Protein AF-A0AAN8T870-F1 (afdb_monomer_lite)

InterPro domains:
  IPR000225 Armadillo [PF00514] (82-120)
  IPR000225 Armadillo [PS50176] (92-131)
  IPR011989 Armadillo-like helical [G3DSA:1.25.10.10] (25-131)
  IPR016024 Armadillo-type fold [SSF48371] (43-130)

Structure (mmCIF, N/CA/C/O backbone):
data_AF-A0AAN8T870-F1
#
_entry.id   AF-A0AAN8T870-F1
#
loop_
_atom_site.group_PDB
_atom_site.id
_atom_site.type_symbol
_atom_site.label_atom_id
_atom_site.label_alt_id
_atom_site.label_comp_id
_atom_site.label_asym_id
_atom_site.label_entity_id
_atom_site.label_seq_id
_atom_site.pdbx_PDB_ins_code
_atom_site.Cartn_x
_atom_site.Cartn_y
_atom_site.Cartn_z
_atom_site.occupancy
_atom_site.B_iso_or_equiv
_atom_site.auth_seq_id
_atom_site.auth_comp_id
_atom_site.auth_asym_id
_atom_site.auth_atom_id
_atom_site.pdbx_PDB_model_num
ATOM 1 N N . MET A 1 1 ? -35.203 56.866 -40.074 1.00 36.81 1 MET A N 1
ATOM 2 C CA . MET A 1 1 ? -34.929 57.415 -38.724 1.00 36.81 1 MET A CA 1
ATOM 3 C C . MET A 1 1 ? -34.507 56.248 -37.840 1.00 36.81 1 MET A C 1
ATOM 5 O O . MET A 1 1 ? -35.238 55.280 -37.832 1.00 36.81 1 MET A O 1
ATOM 9 N N . GLY A 1 2 ? -33.385 56.162 -37.137 1.00 39.28 2 GLY A N 1
ATOM 10 C CA . GLY A 1 2 ? -32.285 57.069 -36.851 1.00 39.28 2 GLY A CA 1
ATOM 11 C C . GLY A 1 2 ? -31.681 56.644 -35.503 1.00 39.28 2 GLY A C 1
ATOM 12 O O . GLY A 1 2 ? -32.339 56.884 -34.507 1.00 39.28 2 GLY A O 1
ATOM 13 N N . ARG A 1 3 ? -30.447 56.094 -35.522 1.00 39.78 3 ARG A N 1
ATOM 14 C CA . ARG A 1 3 ? -29.419 56.034 -34.439 1.00 39.78 3 ARG A CA 1
ATOM 15 C C . ARG A 1 3 ? -29.823 55.231 -33.169 1.00 39.78 3 ARG A C 1
ATOM 17 O O . ARG A 1 3 ? -30.981 55.179 -32.814 1.00 39.78 3 ARG A O 1
ATOM 24 N N . SER A 1 4 ? -28.957 54.541 -32.427 1.00 37.62 4 SER A N 1
ATOM 25 C CA . SER A 1 4 ? -27.537 54.747 -32.160 1.00 37.62 4 SER A CA 1
ATOM 26 C C . SER A 1 4 ? -26.900 53.456 -31.625 1.00 37.62 4 SER A C 1
ATOM 28 O O . SER A 1 4 ? -27.483 52.778 -30.785 1.00 37.62 4 SER A O 1
ATOM 30 N N . PHE A 1 5 ? -25.676 53.166 -32.069 1.00 44.62 5 PHE A N 1
ATOM 31 C CA . PHE A 1 5 ? -24.731 52.324 -31.338 1.00 44.62 5 PHE A CA 1
ATOM 32 C C . PHE A 1 5 ? -24.259 53.100 -30.102 1.00 44.62 5 PHE A C 1
ATOM 34 O O . PHE A 1 5 ? -23.761 54.217 -30.243 1.00 44.62 5 PHE A O 1
ATOM 41 N N . THR A 1 6 ? -24.372 52.511 -28.914 1.00 39.69 6 THR A N 1
ATOM 42 C CA . THR A 1 6 ? -23.584 52.907 -27.740 1.00 39.69 6 THR A CA 1
ATOM 43 C C . THR A 1 6 ? -23.174 51.662 -26.969 1.00 39.69 6 THR A C 1
ATOM 45 O O . THR A 1 6 ? -24.003 50.915 -26.460 1.00 39.69 6 THR A O 1
ATOM 48 N N . SER A 1 7 ? -21.863 51.465 -26.917 1.00 45.12 7 SER A N 1
ATOM 49 C CA . SER A 1 7 ? -21.117 50.529 -26.090 1.00 45.12 7 SER A CA 1
ATOM 50 C C . SER A 1 7 ? -21.390 50.709 -24.595 1.00 45.12 7 SER A C 1
ATOM 52 O O . SER A 1 7 ? -21.223 51.817 -24.082 1.00 45.12 7 SER A O 1
ATOM 54 N N . LEU A 1 8 ? -21.632 49.613 -23.875 1.00 39.50 8 LEU A N 1
ATOM 55 C CA . LEU A 1 8 ? -21.305 49.505 -22.452 1.00 39.50 8 LEU A CA 1
ATOM 56 C C . LEU A 1 8 ? -20.565 48.182 -22.205 1.00 39.50 8 LEU A C 1
ATOM 58 O O . LEU A 1 8 ? -21.150 47.110 -22.173 1.00 39.50 8 LEU A O 1
ATOM 62 N N . ARG A 1 9 ? -19.237 48.329 -22.126 1.00 38.91 9 ARG A N 1
ATOM 63 C CA . ARG A 1 9 ? -18.233 47.537 -21.397 1.00 38.91 9 ARG A CA 1
ATOM 64 C C . ARG A 1 9 ? -18.506 46.035 -21.225 1.00 38.91 9 ARG A C 1
ATOM 66 O O . ARG A 1 9 ? -19.099 45.605 -20.246 1.00 38.91 9 ARG A O 1
ATOM 73 N N . ILE A 1 10 ? -17.889 45.243 -22.100 1.00 43.22 10 ILE A N 1
ATOM 74 C CA . ILE A 1 10 ? -17.478 43.872 -21.786 1.00 43.22 10 ILE A CA 1
ATOM 75 C C . ILE A 1 10 ? -16.225 43.996 -20.914 1.00 43.22 10 ILE A C 1
ATOM 77 O O . ILE A 1 10 ? -15.133 44.211 -21.427 1.00 43.22 10 ILE A O 1
ATOM 81 N N . ASN A 1 11 ? -16.406 43.991 -19.598 1.00 43.31 11 ASN A N 1
ATOM 82 C CA . ASN A 1 11 ? -15.355 43.697 -18.624 1.00 43.31 11 ASN A CA 1
ATOM 83 C C . ASN A 1 11 ? -16.033 43.292 -17.311 1.00 43.31 11 ASN A C 1
ATOM 85 O O . ASN A 1 11 ? -16.018 44.022 -16.328 1.00 43.31 11 ASN A O 1
ATOM 89 N N . GLU A 1 12 ? -16.659 42.122 -17.342 1.00 44.12 12 GLU A N 1
ATOM 90 C CA . GLU A 1 12 ? -17.017 41.339 -16.161 1.00 44.12 12 GLU A CA 1
ATOM 91 C C . GLU A 1 12 ? -16.342 39.978 -16.364 1.00 44.12 12 GLU A C 1
ATOM 93 O O . GLU A 1 12 ? -16.854 39.147 -17.123 1.00 44.12 12 GLU A O 1
ATOM 98 N N . PRO A 1 13 ? -15.138 39.744 -15.815 1.00 42.84 13 PRO A N 1
ATOM 99 C CA . PRO A 1 13 ? -14.592 38.403 -15.787 1.00 42.84 13 PRO A CA 1
ATOM 100 C C . PRO A 1 13 ? -15.429 37.570 -14.813 1.00 42.84 13 PRO A C 1
ATOM 102 O O . PRO A 1 13 ? -15.253 37.637 -13.605 1.00 42.84 13 PRO A O 1
ATOM 105 N N . SER A 1 14 ? -16.353 36.806 -15.396 1.00 52.16 14 SER A N 1
ATOM 106 C CA . SER A 1 14 ? -16.762 35.461 -14.991 1.00 52.16 14 SER A CA 1
ATOM 107 C C . SER A 1 14 ? -16.618 35.155 -13.494 1.00 52.16 14 SER A C 1
ATOM 109 O O . SER A 1 14 ? -15.579 34.678 -13.037 1.00 52.16 14 SER A O 1
ATOM 111 N N . SER A 1 15 ? -17.714 35.291 -12.750 1.00 48.66 15 SER A N 1
ATOM 112 C CA . SER A 1 15 ? -17.875 34.689 -11.420 1.00 48.66 15 SER A CA 1
ATOM 113 C C . SER A 1 15 ? -17.838 33.147 -11.432 1.00 48.66 15 SER A C 1
ATOM 115 O O . SER A 1 15 ? -18.053 32.523 -10.399 1.00 48.66 15 SER A O 1
ATOM 117 N N . ALA A 1 16 ? -17.537 32.503 -12.568 1.00 49.88 16 ALA A N 1
ATOM 118 C CA . ALA A 1 16 ? -17.526 31.049 -12.711 1.00 49.88 16 ALA A CA 1
ATOM 119 C C . ALA A 1 16 ? -16.206 30.366 -12.291 1.00 49.88 16 ALA A C 1
ATOM 121 O O . ALA A 1 16 ? -16.089 29.155 -12.440 1.00 49.88 16 ALA A O 1
ATOM 122 N N . PHE A 1 17 ? -15.219 31.104 -11.766 1.00 44.56 17 PHE A N 1
ATOM 123 C CA . PHE A 1 17 ? -13.946 30.530 -11.289 1.00 44.56 17 PHE A CA 1
ATOM 124 C C . PHE A 1 17 ? -13.714 30.667 -9.775 1.00 44.56 17 PHE A C 1
ATOM 126 O O . PHE A 1 17 ? -12.613 30.395 -9.304 1.00 44.56 17 PHE A O 1
ATOM 133 N N . SER A 1 18 ? -14.720 31.080 -8.996 1.00 55.88 18 SER A N 1
ATOM 134 C CA . SER A 1 18 ? -14.501 31.444 -7.587 1.00 55.88 18 SER A CA 1
ATOM 135 C C . SER A 1 18 ? -14.604 30.300 -6.566 1.00 55.88 18 SER A C 1
ATOM 137 O O . SER A 1 18 ? -14.281 30.540 -5.407 1.00 55.88 18 SER A O 1
ATOM 139 N N . ASP A 1 19 ? -14.974 29.070 -6.946 1.00 49.81 19 ASP A N 1
ATOM 140 C CA . ASP A 1 19 ? -15.380 28.053 -5.951 1.00 49.81 19 ASP A CA 1
ATOM 141 C C . ASP A 1 19 ? -14.596 26.729 -5.993 1.00 49.81 19 ASP A C 1
ATOM 143 O O . ASP A 1 19 ? -15.118 25.674 -5.642 1.00 49.81 19 ASP A O 1
ATOM 147 N N . CYS A 1 20 ? -13.318 26.747 -6.381 1.00 46.97 20 CYS A N 1
ATOM 148 C CA . CYS A 1 20 ? -12.445 25.565 -6.248 1.00 46.97 20 CYS A CA 1
ATOM 149 C C . CYS A 1 20 ? -11.151 25.824 -5.464 1.00 46.97 20 CYS A C 1
ATOM 151 O O . CYS A 1 20 ? -10.222 25.030 -5.540 1.00 46.97 20 CYS A O 1
ATOM 153 N N . ASN A 1 21 ? -11.114 26.879 -4.644 1.00 49.97 21 ASN A N 1
ATOM 154 C CA . ASN A 1 21 ? -10.056 27.089 -3.648 1.00 49.97 21 ASN A CA 1
ATOM 155 C C . ASN A 1 21 ? -10.412 26.466 -2.291 1.00 49.97 21 ASN A C 1
ATOM 157 O O . ASN A 1 21 ? -10.052 27.000 -1.245 1.00 49.97 21 ASN A O 1
ATOM 161 N N . ASN A 1 22 ? -11.090 25.314 -2.290 1.00 47.12 22 ASN A N 1
ATOM 162 C CA . ASN A 1 22 ? -11.037 24.430 -1.129 1.00 47.12 22 ASN A CA 1
ATOM 163 C C . ASN A 1 22 ? -9.766 23.588 -1.255 1.00 47.12 22 ASN A C 1
ATOM 165 O O . ASN A 1 22 ? -9.783 22.378 -1.474 1.00 47.12 22 ASN A O 1
ATOM 169 N N . ASP A 1 23 ? -8.649 24.306 -1.181 1.00 46.38 23 ASP A N 1
ATOM 170 C CA . ASP A 1 23 ? -7.334 23.752 -0.954 1.00 46.38 23 ASP A CA 1
ATOM 171 C C . ASP A 1 23 ? -7.441 23.045 0.399 1.00 46.38 23 ASP A C 1
ATOM 173 O O . ASP A 1 23 ? -7.454 23.665 1.463 1.00 46.38 23 ASP A O 1
ATOM 177 N N . ARG A 1 24 ? -7.587 21.718 0.382 1.00 51.81 24 ARG A N 1
ATOM 178 C CA . ARG A 1 24 ? -7.490 20.882 1.586 1.00 51.81 24 ARG A CA 1
ATOM 179 C C . ARG A 1 24 ? -6.017 20.767 2.001 1.00 51.81 24 ARG A C 1
ATOM 181 O O . ARG A 1 24 ? -5.539 19.705 2.387 1.00 51.81 24 ARG A O 1
ATOM 188 N N . SER A 1 25 ? -5.291 21.882 1.922 1.00 48.62 25 SER A N 1
ATOM 189 C CA . SER A 1 25 ? -4.010 22.142 2.561 1.00 48.62 25 SER A CA 1
ATOM 190 C C . SER A 1 25 ? -4.261 22.252 4.063 1.00 48.62 25 SER A C 1
ATOM 192 O O . SER A 1 25 ? -4.264 23.330 4.651 1.00 48.62 25 SER A O 1
ATOM 194 N N . GLY A 1 26 ? -4.589 21.122 4.671 1.00 47.94 26 GLY A N 1
ATOM 195 C CA . GLY A 1 26 ? -5.073 21.064 6.037 1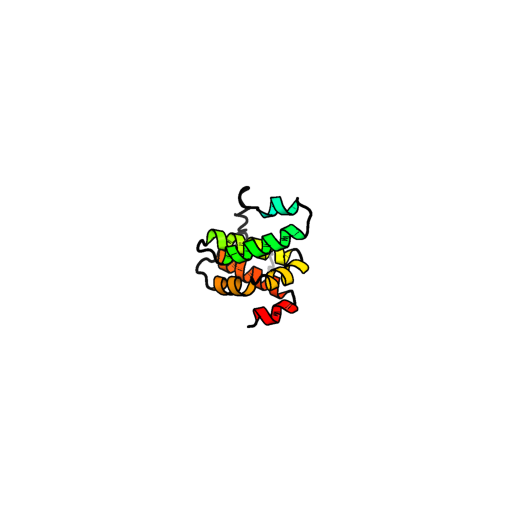.00 47.94 26 GLY A CA 1
ATOM 196 C C . GLY A 1 26 ? -4.654 19.794 6.740 1.00 47.94 26 GLY A C 1
ATOM 197 O O . GLY A 1 26 ? -5.420 19.314 7.550 1.00 47.94 26 GLY A O 1
ATOM 198 N N . GLU A 1 27 ? -3.482 19.251 6.413 1.00 44.94 27 GLU A N 1
ATOM 199 C CA . GLU A 1 27 ? -2.775 18.247 7.213 1.00 44.94 27 GLU A CA 1
ATOM 200 C C . GLU A 1 27 ? -1.327 18.191 6.702 1.00 44.94 27 GLU A C 1
ATOM 202 O O . GLU A 1 27 ? -0.917 17.310 5.950 1.00 44.94 27 GLU A O 1
ATOM 207 N N . PHE A 1 28 ? -0.519 19.185 7.081 1.00 46.66 28 PHE A N 1
ATOM 208 C CA . PHE A 1 28 ? 0.906 18.895 7.212 1.00 46.66 28 PHE A CA 1
ATOM 209 C C . PHE A 1 28 ? 1.010 17.852 8.327 1.00 46.66 28 PHE A C 1
ATOM 211 O O . PHE A 1 28 ? 0.442 18.100 9.397 1.00 46.66 28 PHE A O 1
ATOM 218 N N . PRO A 1 29 ? 1.678 16.705 8.112 1.00 47.84 29 PRO A N 1
ATOM 219 C CA . PRO A 1 29 ? 1.831 15.715 9.161 1.00 47.84 29 PRO A CA 1
ATOM 220 C C . PRO A 1 29 ? 2.402 16.416 10.385 1.00 47.84 29 PRO A C 1
ATOM 222 O O . PRO A 1 29 ? 3.430 17.097 10.301 1.00 47.84 29 PRO A O 1
ATOM 225 N N . THR A 1 30 ? 1.702 16.302 11.512 1.00 44.56 30 THR A N 1
ATOM 226 C CA . THR A 1 30 ? 2.232 16.791 12.781 1.00 44.56 30 THR A CA 1
ATOM 227 C C . THR A 1 30 ? 3.614 16.175 12.977 1.00 44.56 30 THR A C 1
ATOM 229 O O . THR A 1 30 ? 3.861 15.034 12.588 1.00 44.56 30 THR A O 1
ATOM 232 N N . THR A 1 31 ? 4.545 16.937 13.541 1.00 45.75 31 THR A N 1
ATOM 233 C CA . THR A 1 31 ? 5.981 16.619 13.639 1.00 45.75 31 THR A CA 1
ATOM 234 C C . THR A 1 31 ? 6.291 15.246 14.273 1.00 45.75 31 THR A C 1
ATOM 236 O O . THR A 1 31 ? 7.414 14.764 14.173 1.00 45.75 31 THR A O 1
ATOM 239 N N . SER A 1 32 ? 5.297 14.578 14.868 1.00 49.03 32 SER A N 1
ATOM 240 C CA . SER A 1 32 ? 5.371 13.226 15.435 1.00 49.03 32 SER A CA 1
ATOM 241 C C . SER A 1 32 ? 4.963 12.084 14.480 1.00 49.03 32 SER A C 1
ATOM 243 O O . SER A 1 32 ? 5.188 10.927 14.819 1.00 49.03 32 SER A O 1
ATOM 245 N N . GLN A 1 33 ? 4.365 12.365 13.313 1.00 52.25 33 GLN A N 1
ATOM 246 C CA . GLN A 1 33 ? 3.802 11.366 12.379 1.00 52.25 33 GLN A CA 1
ATOM 247 C C . GLN A 1 33 ? 4.637 11.138 11.108 1.00 52.25 33 GLN A C 1
ATOM 249 O O . GLN A 1 33 ? 4.379 10.205 10.358 1.00 52.25 33 GLN A O 1
ATOM 254 N N . CYS A 1 34 ? 5.684 11.925 10.859 1.00 52.34 34 CYS A N 1
ATOM 255 C CA . CYS A 1 34 ? 6.594 11.688 9.737 1.00 52.34 34 CYS A CA 1
ATOM 256 C C . CYS A 1 34 ? 7.738 10.752 10.142 1.00 52.34 34 CYS A C 1
ATOM 258 O O . CYS A 1 34 ? 8.893 11.176 10.231 1.00 52.34 34 CYS A O 1
ATOM 260 N N . ARG A 1 35 ? 7.451 9.450 10.286 1.00 57.72 35 ARG A N 1
ATOM 261 C CA . ARG A 1 35 ? 8.500 8.409 1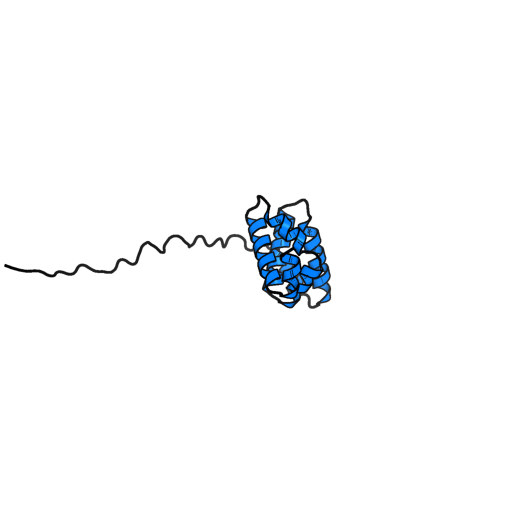0.232 1.00 57.72 35 ARG A CA 1
ATOM 262 C C . ARG A 1 35 ? 9.372 8.592 8.972 1.00 57.72 35 ARG A C 1
ATOM 264 O O . ARG A 1 35 ? 10.584 8.393 8.997 1.00 57.72 35 ARG A O 1
ATOM 271 N N . TRP A 1 36 ? 8.763 9.128 7.915 1.00 56.34 36 TRP A N 1
ATOM 272 C CA . TRP A 1 36 ? 9.371 9.545 6.653 1.00 56.34 36 TRP A CA 1
ATOM 273 C C . TRP A 1 36 ? 10.563 10.521 6.766 1.00 56.34 36 TRP A C 1
ATOM 275 O O . TRP A 1 36 ? 11.546 10.353 6.046 1.00 56.34 36 TRP A O 1
ATOM 285 N N . LEU A 1 37 ? 10.529 11.512 7.672 1.00 52.38 37 LEU A N 1
ATOM 286 C CA . LEU A 1 37 ? 11.635 12.478 7.831 1.00 52.38 37 LEU A CA 1
ATOM 287 C C . LEU A 1 37 ? 12.874 11.843 8.472 1.00 52.38 37 LEU A C 1
ATOM 289 O O . LEU A 1 37 ? 13.997 12.229 8.159 1.00 52.38 37 LEU A O 1
ATOM 293 N N . LEU A 1 38 ? 12.675 10.852 9.342 1.00 53.41 38 LEU A N 1
ATOM 294 C CA . LEU A 1 38 ? 13.774 10.116 9.965 1.00 53.41 38 LEU A CA 1
ATOM 295 C C . LEU A 1 38 ? 14.457 9.177 8.962 1.00 53.41 38 LEU A C 1
ATOM 297 O O . LEU A 1 38 ? 15.678 9.048 8.979 1.00 53.41 38 LEU A O 1
ATOM 301 N N . ILE A 1 39 ? 13.689 8.573 8.053 1.00 56.22 39 ILE A N 1
ATOM 302 C CA . ILE A 1 39 ? 14.209 7.595 7.087 1.00 56.22 39 ILE A CA 1
ATOM 303 C C . ILE A 1 39 ? 14.909 8.273 5.904 1.00 56.22 39 ILE A C 1
ATOM 305 O O . ILE A 1 39 ? 15.926 7.773 5.438 1.00 56.22 39 ILE A O 1
ATOM 309 N N . ALA A 1 40 ? 14.447 9.444 5.454 1.00 52.44 40 ALA A N 1
ATOM 310 C CA . ALA A 1 40 ? 15.092 10.172 4.356 1.00 52.44 40 ALA A CA 1
ATOM 311 C C . ALA A 1 40 ? 16.541 10.617 4.666 1.00 52.44 40 ALA A C 1
ATOM 313 O O . ALA A 1 40 ? 17.324 10.827 3.740 1.00 52.44 40 ALA A O 1
ATOM 314 N N . CYS A 1 41 ? 16.905 10.744 5.949 1.00 44.25 41 CYS A N 1
ATOM 315 C CA . CYS A 1 41 ? 18.246 11.136 6.397 1.00 44.25 41 CYS A CA 1
ATOM 316 C C . CYS A 1 41 ? 19.207 9.951 6.589 1.00 44.25 41 CYS A C 1
ATOM 318 O O . CYS A 1 41 ? 20.422 10.156 6.616 1.00 44.25 41 CYS A O 1
ATOM 320 N N . ALA A 1 42 ? 18.694 8.727 6.724 1.00 48.28 42 ALA A N 1
ATOM 321 C CA . ALA A 1 42 ? 19.517 7.534 6.837 1.00 48.28 42 ALA A CA 1
ATOM 322 C C . ALA A 1 42 ? 19.702 6.939 5.439 1.00 48.28 42 ALA A C 1
ATOM 324 O O . ALA A 1 42 ? 18.806 6.305 4.882 1.00 48.28 42 ALA A O 1
ATOM 325 N N . SER A 1 43 ? 20.886 7.158 4.865 1.00 60.94 43 SER A N 1
ATOM 326 C CA . SER A 1 43 ? 21.425 6.257 3.846 1.00 60.94 43 SER A CA 1
ATOM 327 C C . SER A 1 43 ? 21.137 4.819 4.282 1.00 60.94 43 SER A C 1
ATOM 329 O O . SER A 1 43 ? 21.405 4.492 5.433 1.00 60.94 43 SER A O 1
ATOM 331 N N . ASP A 1 44 ? 20.511 4.015 3.419 1.00 53.53 44 ASP A N 1
ATOM 332 C CA . ASP A 1 44 ? 20.807 2.594 3.190 1.00 53.53 44 ASP A CA 1
ATOM 333 C C . ASP A 1 44 ? 19.554 1.840 2.730 1.00 53.53 44 ASP A C 1
ATOM 335 O O . ASP A 1 44 ? 18.522 1.770 3.397 1.00 53.53 44 ASP A O 1
ATOM 339 N N . 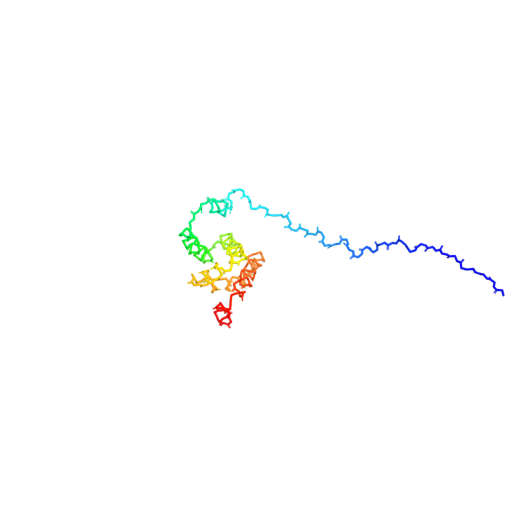ASN A 1 45 ? 19.685 1.219 1.562 1.00 55.44 45 ASN A N 1
ATOM 340 C CA . ASN A 1 45 ? 18.691 0.375 0.901 1.00 55.44 45 ASN A CA 1
ATOM 341 C C . ASN A 1 45 ? 18.071 -0.691 1.843 1.00 55.44 45 ASN A C 1
ATOM 343 O O . ASN A 1 45 ? 16.917 -1.068 1.662 1.00 55.44 45 ASN A O 1
ATOM 347 N N . TYR A 1 46 ? 18.794 -1.107 2.892 1.00 52.94 46 TYR A N 1
ATOM 348 C CA . TYR A 1 46 ? 18.388 -2.123 3.873 1.00 52.94 46 TYR A CA 1
ATOM 349 C C . TYR A 1 46 ? 17.190 -1.706 4.747 1.00 52.94 46 TYR A C 1
ATOM 351 O O . TYR A 1 46 ? 16.281 -2.501 4.968 1.00 52.94 46 TYR A O 1
ATOM 359 N N . ASN A 1 47 ? 17.112 -0.435 5.155 1.00 67.81 47 ASN A N 1
ATOM 360 C CA . ASN A 1 47 ? 16.008 0.055 5.995 1.00 67.81 47 ASN A CA 1
ATOM 361 C C . ASN A 1 47 ? 14.673 0.111 5.240 1.00 67.81 47 ASN A C 1
ATOM 363 O O . ASN A 1 47 ? 13.600 0.118 5.839 1.00 67.81 47 ASN A O 1
ATOM 367 N N . SER A 1 48 ? 14.724 0.158 3.907 1.00 75.38 48 SER A N 1
ATOM 368 C CA . SER A 1 48 ? 13.520 0.306 3.098 1.00 75.38 48 SER A CA 1
ATOM 369 C C . SER A 1 48 ? 12.724 -0.994 2.950 1.00 75.38 48 SER A C 1
ATOM 371 O O . SER A 1 48 ? 11.520 -0.921 2.739 1.00 75.38 48 SER A O 1
ATOM 373 N N . ASP A 1 49 ? 13.354 -2.176 3.039 1.00 85.31 49 ASP A N 1
ATOM 374 C CA . ASP A 1 49 ? 12.624 -3.461 2.996 1.00 85.31 49 ASP A CA 1
ATOM 375 C C . ASP A 1 49 ? 11.857 -3.694 4.295 1.00 85.31 49 ASP A C 1
ATOM 377 O O . ASP A 1 49 ? 10.664 -3.978 4.258 1.00 85.31 49 ASP A O 1
ATOM 381 N N . GLU A 1 50 ? 12.517 -3.496 5.435 1.00 87.62 50 GLU A N 1
ATOM 382 C CA . GLU A 1 50 ? 11.896 -3.629 6.754 1.00 87.62 50 GLU A CA 1
ATOM 383 C C . GLU A 1 50 ? 10.769 -2.611 6.957 1.00 87.62 50 GLU A C 1
ATOM 385 O O . GLU A 1 50 ? 9.693 -2.973 7.428 1.00 87.62 50 GLU A O 1
ATOM 390 N N . LEU A 1 51 ? 10.965 -1.364 6.508 1.00 89.81 51 LEU A N 1
ATOM 391 C CA . LEU A 1 51 ? 9.895 -0.368 6.500 1.00 89.81 51 LEU A CA 1
ATOM 392 C C . LEU A 1 51 ? 8.694 -0.850 5.689 1.00 89.81 51 LEU A C 1
ATOM 394 O O . LEU A 1 51 ? 7.573 -0.773 6.172 1.00 89.81 51 LEU A O 1
ATOM 398 N N . VAL A 1 52 ? 8.911 -1.323 4.459 1.00 93.50 52 VAL A N 1
ATOM 399 C CA . VAL A 1 52 ? 7.807 -1.783 3.608 1.00 93.50 52 VAL A CA 1
ATOM 400 C C . VAL A 1 52 ? 7.060 -2.929 4.287 1.00 93.50 52 VAL A C 1
ATOM 402 O O . VAL A 1 52 ? 5.838 -2.883 4.330 1.00 93.50 52 VAL A O 1
ATOM 405 N N . GLN A 1 53 ? 7.765 -3.898 4.875 1.00 94.88 53 GLN A N 1
ATOM 406 C CA . GLN A 1 53 ? 7.144 -4.997 5.623 1.00 94.88 53 GLN A CA 1
ATOM 407 C C . GLN A 1 53 ? 6.319 -4.498 6.816 1.00 94.88 53 GLN A C 1
ATOM 409 O O . GLN A 1 53 ? 5.183 -4.932 7.003 1.00 94.88 53 GLN A O 1
ATOM 414 N N . GLN A 1 54 ? 6.848 -3.542 7.586 1.00 95.50 54 GLN A N 1
ATOM 415 C CA . GLN A 1 54 ? 6.106 -2.929 8.686 1.00 95.50 54 GLN A CA 1
ATOM 416 C C . GLN A 1 54 ? 4.844 -2.222 8.183 1.00 95.50 54 GLN A C 1
ATOM 418 O O . GLN A 1 54 ? 3.779 -2.401 8.761 1.00 95.50 54 GLN A O 1
ATOM 423 N N . LEU A 1 55 ? 4.943 -1.464 7.088 1.00 96.06 55 LEU A N 1
ATOM 424 C CA . LEU A 1 55 ? 3.796 -0.773 6.503 1.00 96.06 55 LEU A CA 1
ATOM 425 C C . LEU A 1 55 ? 2.736 -1.762 6.002 1.00 96.06 55 LEU A C 1
ATOM 427 O O . LEU A 1 55 ? 1.554 -1.506 6.196 1.00 96.06 55 LEU A O 1
ATOM 431 N N . VAL A 1 56 ? 3.130 -2.898 5.411 1.00 97.81 56 VAL A N 1
ATOM 432 C CA . VAL A 1 56 ? 2.175 -3.958 5.038 1.00 97.81 56 VAL A CA 1
ATOM 433 C C . VAL A 1 56 ? 1.472 -4.518 6.275 1.00 97.81 56 VAL A C 1
ATOM 435 O O . VAL A 1 56 ? 0.249 -4.616 6.271 1.00 97.81 56 VAL A O 1
ATOM 438 N N . SER A 1 57 ? 2.206 -4.807 7.354 1.00 97.75 57 SER A N 1
ATOM 439 C CA . SER A 1 57 ? 1.598 -5.244 8.619 1.00 97.75 57 SER A CA 1
ATOM 440 C C . SER A 1 57 ? 0.658 -4.188 9.214 1.00 97.75 57 SER A C 1
ATOM 442 O O . SER A 1 57 ? -0.351 -4.541 9.822 1.00 97.75 57 SER A O 1
ATOM 444 N N . ASP A 1 58 ? 0.974 -2.902 9.062 1.00 97.88 58 ASP A N 1
ATOM 445 C CA . ASP A 1 58 ? 0.168 -1.805 9.600 1.00 97.88 58 ASP A CA 1
ATOM 446 C C . ASP A 1 58 ? -1.161 -1.628 8.831 1.00 97.88 58 ASP A C 1
ATOM 448 O O . ASP A 1 58 ? -2.153 -1.204 9.430 1.00 97.88 58 ASP A O 1
ATOM 452 N N . LEU A 1 59 ? -1.236 -2.016 7.547 1.00 98.31 59 LEU A N 1
ATOM 453 C CA . LEU A 1 59 ? -2.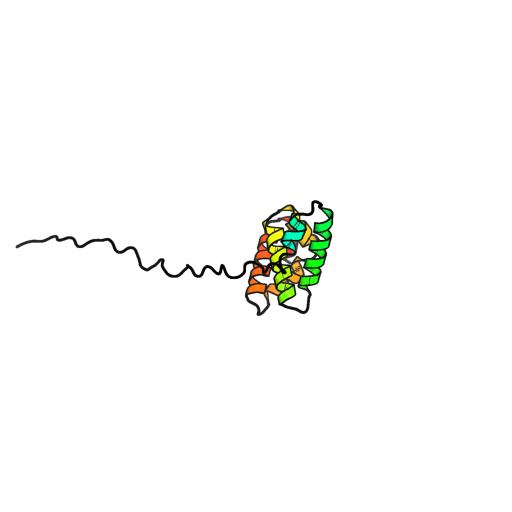496 -2.048 6.779 1.00 98.31 59 LEU A CA 1
ATOM 454 C C . LEU A 1 59 ? -3.514 -3.048 7.354 1.00 98.31 59 LEU A C 1
ATOM 456 O O . LEU A 1 59 ? -4.720 -2.841 7.247 1.00 98.31 59 LEU A O 1
ATOM 460 N N . GLU A 1 60 ? -3.053 -4.118 7.997 1.00 97.62 60 GLU A N 1
ATOM 461 C CA . GLU A 1 60 ? -3.918 -5.144 8.598 1.00 97.62 60 GLU A CA 1
ATOM 462 C C . GLU A 1 60 ? -4.279 -4.839 10.065 1.00 97.62 60 GLU A C 1
ATOM 464 O O . GLU A 1 60 ? -4.918 -5.641 10.748 1.00 97.62 60 GLU A O 1
ATOM 469 N N . SER A 1 61 ? -3.881 -3.670 10.574 1.00 97.44 61 SER A N 1
ATOM 470 C CA . SER A 1 61 ? -4.194 -3.227 11.933 1.00 97.44 61 SER A CA 1
ATOM 471 C C . SER A 1 61 ? -5.698 -3.024 12.152 1.00 97.44 61 SE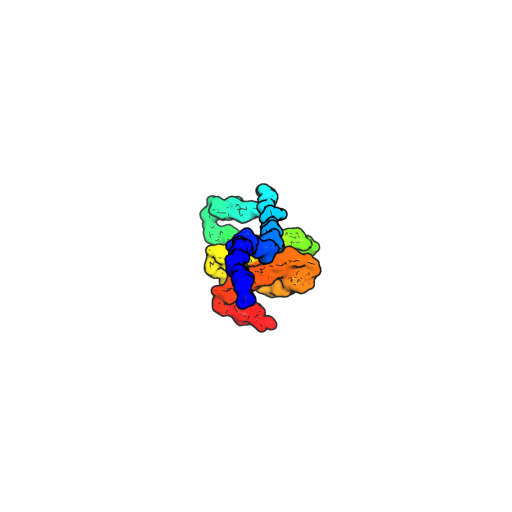R A C 1
ATOM 473 O O . SER A 1 61 ? -6.427 -2.601 11.265 1.00 97.44 61 SER A O 1
ATOM 475 N N . ASN A 1 62 ? -6.163 -3.202 13.391 1.00 96.44 62 ASN A N 1
ATOM 476 C CA . ASN A 1 62 ? -7.542 -2.875 13.782 1.00 96.44 62 ASN A CA 1
ATOM 477 C C . ASN A 1 62 ? -7.788 -1.361 13.972 1.00 96.44 62 ASN A C 1
ATOM 479 O O . ASN A 1 62 ? -8.885 -0.960 14.358 1.00 96.44 62 ASN A O 1
ATOM 483 N N . SER A 1 63 ? -6.767 -0.519 13.780 1.00 97.50 63 SER A N 1
ATOM 484 C CA . SER A 1 63 ? -6.858 0.934 13.943 1.00 97.50 63 SER A CA 1
ATOM 485 C C . SER A 1 63 ? -6.865 1.645 12.593 1.00 97.50 63 SER A C 1
ATOM 487 O O . SER A 1 63 ? -5.861 1.628 11.882 1.00 97.50 63 SER A O 1
ATOM 489 N N . ILE A 1 64 ? -7.964 2.346 12.294 1.00 96.69 64 ILE A N 1
ATOM 490 C CA . ILE A 1 64 ? -8.122 3.150 11.069 1.00 96.69 64 ILE A CA 1
ATOM 491 C C . ILE A 1 64 ? -6.997 4.183 10.927 1.00 96.69 64 ILE A C 1
ATOM 493 O O . ILE A 1 64 ? -6.493 4.391 9.828 1.00 96.69 64 ILE A O 1
ATOM 497 N N . ASP A 1 65 ? -6.553 4.800 12.025 1.00 96.00 65 ASP A N 1
ATOM 498 C CA . ASP A 1 65 ? -5.474 5.795 11.983 1.00 96.00 65 ASP A CA 1
ATOM 499 C C . ASP A 1 65 ? -4.130 5.171 11.577 1.00 96.00 65 ASP A C 1
ATOM 501 O O . ASP A 1 65 ? -3.357 5.775 10.833 1.00 96.00 65 ASP A O 1
ATOM 505 N N . VAL A 1 66 ? -3.864 3.939 12.027 1.00 96.31 66 VAL A N 1
ATOM 506 C CA . VAL A 1 66 ? -2.654 3.190 11.649 1.00 96.31 66 VAL A CA 1
ATOM 507 C C . VAL A 1 66 ? -2.721 2.788 10.177 1.00 96.31 66 VAL A C 1
ATOM 509 O O . VAL A 1 66 ? -1.762 3.015 9.442 1.00 96.31 66 VAL A O 1
ATOM 512 N N . GLN A 1 67 ? -3.873 2.287 9.726 1.00 98.25 67 GLN A N 1
ATOM 513 C CA . GLN A 1 67 ? -4.099 1.931 8.323 1.00 98.25 67 GLN A CA 1
ATOM 514 C C . GLN A 1 67 ? -3.933 3.141 7.398 1.00 98.25 67 GLN A C 1
ATOM 516 O O . GLN A 1 67 ? -3.228 3.060 6.395 1.00 98.25 67 GLN A O 1
ATOM 521 N N . LYS A 1 68 ? -4.499 4.299 7.766 1.00 97.19 68 LYS A N 1
ATOM 522 C CA . LYS A 1 68 ? -4.340 5.558 7.020 1.00 97.19 68 LYS A CA 1
ATOM 523 C C . LYS A 1 68 ? -2.890 5.964 6.885 1.00 97.19 68 LYS A C 1
ATOM 525 O O . LYS A 1 68 ? -2.456 6.322 5.792 1.00 97.19 68 LYS A O 1
ATOM 530 N N . GLN A 1 69 ? -2.150 5.934 7.990 1.00 95.44 69 GLN A N 1
ATOM 531 C CA . GLN A 1 69 ? -0.743 6.298 7.981 1.00 95.44 69 GLN A CA 1
ATOM 532 C C . GLN A 1 69 ? 0.050 5.358 7.067 1.00 95.44 69 GLN A C 1
ATOM 534 O O . GLN A 1 69 ? 0.836 5.824 6.240 1.00 95.44 69 GLN A O 1
ATOM 539 N N . ALA A 1 70 ? -0.203 4.051 7.159 1.00 96.69 70 ALA A N 1
ATOM 540 C CA . ALA A 1 70 ? 0.446 3.056 6.319 1.00 96.69 70 ALA A CA 1
ATOM 541 C C . ALA A 1 70 ? 0.137 3.264 4.828 1.00 96.69 70 ALA A C 1
ATOM 543 O O . ALA A 1 70 ? 1.058 3.362 4.014 1.00 96.69 70 ALA A O 1
ATOM 544 N N . ALA A 1 71 ? -1.140 3.429 4.475 1.00 97.81 71 ALA A N 1
ATOM 545 C CA . ALA A 1 71 ? -1.582 3.700 3.110 1.00 97.81 71 ALA A CA 1
ATOM 546 C C . ALA A 1 71 ? -0.978 5.003 2.560 1.00 97.81 71 ALA A C 1
ATOM 548 O O . ALA A 1 71 ? -0.489 5.046 1.426 1.00 97.81 71 ALA A O 1
ATOM 549 N N . MET A 1 72 ? -0.931 6.063 3.377 1.00 96.12 72 MET A N 1
ATOM 550 C CA . MET A 1 72 ? -0.303 7.335 3.019 1.00 96.12 72 MET A CA 1
ATOM 551 C C . MET A 1 72 ? 1.190 7.163 2.712 1.00 96.12 72 MET A C 1
ATOM 553 O O . MET A 1 72 ? 1.669 7.667 1.691 1.00 96.12 72 MET A O 1
ATOM 557 N N . GLU A 1 73 ? 1.937 6.469 3.572 1.00 95.06 73 GLU A N 1
ATOM 558 C CA . GLU A 1 73 ? 3.373 6.251 3.381 1.00 95.06 73 GLU A CA 1
ATOM 559 C C . GLU A 1 73 ? 3.650 5.372 2.157 1.00 95.06 73 GLU A C 1
ATOM 561 O O . GLU A 1 73 ? 4.489 5.732 1.326 1.00 95.06 73 GLU A O 1
ATOM 566 N N . ILE A 1 74 ? 2.892 4.287 1.971 1.00 96.38 74 ILE A N 1
ATOM 567 C CA . ILE A 1 74 ? 2.983 3.419 0.789 1.00 96.38 74 ILE A CA 1
ATOM 568 C C . ILE A 1 74 ? 2.712 4.213 -0.494 1.00 96.38 74 ILE A C 1
ATOM 570 O O . ILE A 1 74 ? 3.496 4.136 -1.448 1.00 96.38 74 ILE A O 1
ATOM 574 N N . ARG A 1 75 ? 1.657 5.040 -0.510 1.00 96.50 75 ARG A N 1
ATOM 575 C CA . ARG A 1 75 ? 1.331 5.929 -1.635 1.00 96.50 75 ARG A CA 1
ATOM 576 C C . ARG A 1 75 ? 2.520 6.813 -2.008 1.00 96.50 75 ARG A C 1
ATOM 578 O O . ARG A 1 75 ? 2.832 6.943 -3.194 1.00 96.50 75 ARG A O 1
ATOM 585 N N . LEU A 1 76 ? 3.180 7.425 -1.021 1.00 93.56 76 LEU A N 1
ATOM 586 C CA . LEU A 1 76 ? 4.336 8.300 -1.241 1.00 93.56 76 LEU A CA 1
ATOM 587 C C . LEU A 1 76 ? 5.565 7.520 -1.727 1.00 93.56 76 LEU A C 1
ATOM 589 O O . LEU A 1 76 ? 6.239 7.963 -2.659 1.00 93.56 76 LEU A O 1
ATOM 593 N N . LEU A 1 77 ? 5.839 6.347 -1.149 1.00 92.12 77 LEU A N 1
ATOM 594 C CA . LEU A 1 77 ? 6.950 5.487 -1.563 1.00 92.12 77 LEU A CA 1
ATOM 595 C C . LEU A 1 77 ? 6.809 5.037 -3.023 1.00 92.12 77 LEU A C 1
ATOM 597 O O . LEU A 1 77 ? 7.781 5.137 -3.774 1.00 92.12 77 LEU A O 1
ATOM 601 N N . ALA A 1 78 ? 5.614 4.603 -3.434 1.00 95.38 78 ALA A N 1
ATOM 602 C CA . ALA A 1 78 ? 5.324 4.157 -4.800 1.00 95.38 78 ALA A CA 1
ATOM 603 C C . ALA A 1 78 ? 5.335 5.307 -5.828 1.00 95.38 78 ALA A C 1
ATOM 605 O O . ALA A 1 78 ? 5.743 5.116 -6.980 1.00 95.38 78 ALA A O 1
ATOM 606 N N . LYS A 1 79 ? 4.913 6.513 -5.417 1.00 92.94 79 LYS A N 1
ATOM 607 C CA . LYS A 1 79 ? 4.943 7.722 -6.255 1.00 92.94 79 LYS A CA 1
ATOM 608 C C . LYS A 1 79 ? 6.372 8.149 -6.581 1.00 92.94 79 LYS A C 1
ATOM 610 O O . LYS A 1 79 ? 6.669 8.466 -7.730 1.00 92.94 79 LYS A O 1
ATOM 615 N N . ASN A 1 80 ? 7.235 8.183 -5.567 1.00 88.31 80 ASN A N 1
ATOM 616 C CA . ASN A 1 80 ? 8.522 8.870 -5.660 1.00 88.31 80 ASN A CA 1
ATOM 617 C C . ASN A 1 80 ? 9.606 8.063 -6.383 1.00 88.31 80 ASN A C 1
ATOM 619 O O . ASN A 1 80 ? 10.491 8.665 -6.988 1.00 88.31 80 ASN A O 1
ATOM 623 N N . LYS A 1 81 ? 9.563 6.726 -6.319 1.00 87.19 81 LYS A N 1
ATOM 624 C CA . LYS A 1 81 ? 10.591 5.855 -6.907 1.00 87.19 81 LYS A CA 1
ATOM 625 C C . LYS A 1 81 ? 9.967 4.637 -7.597 1.00 87.19 81 LYS A C 1
ATOM 627 O O . LYS A 1 81 ? 9.283 3.867 -6.920 1.00 87.19 81 LYS A O 1
ATOM 632 N N . PRO A 1 82 ? 10.200 4.422 -8.905 1.00 91.44 82 PRO A N 1
ATOM 633 C CA . PRO A 1 82 ? 9.698 3.248 -9.619 1.00 91.44 82 PRO A CA 1
ATOM 634 C C . PRO A 1 82 ? 10.115 1.918 -8.976 1.00 91.44 82 PRO A C 1
ATOM 636 O O . PRO A 1 82 ? 9.283 1.025 -8.843 1.00 91.44 82 PRO A O 1
ATOM 639 N N . GLU A 1 83 ? 11.356 1.811 -8.494 1.00 91.06 83 GLU A N 1
ATOM 640 C CA . GLU A 1 83 ? 11.889 0.614 -7.831 1.00 91.06 83 GLU A CA 1
ATOM 641 C C . GLU A 1 83 ? 11.107 0.200 -6.571 1.00 91.06 83 GLU A C 1
ATOM 643 O O . GLU A 1 83 ? 11.032 -0.987 -6.247 1.00 91.06 83 GLU A O 1
ATOM 648 N N . ASN A 1 84 ? 10.454 1.149 -5.892 1.00 93.06 84 ASN A N 1
ATOM 649 C CA . ASN A 1 84 ? 9.627 0.840 -4.728 1.00 93.06 84 ASN A CA 1
ATOM 650 C C . ASN A 1 84 ? 8.334 0.118 -5.115 1.00 93.06 84 ASN A C 1
ATOM 652 O O . ASN A 1 84 ? 7.808 -0.642 -4.309 1.00 93.06 84 ASN A O 1
ATOM 656 N N . ARG A 1 85 ? 7.805 0.329 -6.327 1.00 96.38 85 ARG A N 1
ATOM 657 C CA . ARG A 1 85 ? 6.490 -0.200 -6.728 1.00 96.38 85 ARG A CA 1
ATOM 658 C C . ARG A 1 85 ? 6.479 -1.723 -6.740 1.00 96.38 85 ARG A C 1
ATOM 660 O O . ARG A 1 85 ? 5.593 -2.335 -6.151 1.00 96.38 85 ARG A O 1
ATOM 667 N N . LEU A 1 86 ? 7.483 -2.328 -7.372 1.00 95.69 86 LEU A N 1
ATOM 668 C CA . LEU A 1 86 ? 7.617 -3.784 -7.421 1.00 95.69 86 LEU A CA 1
ATOM 669 C C . LEU A 1 86 ? 7.969 -4.362 -6.045 1.00 95.69 86 LEU A C 1
ATOM 671 O O . LEU A 1 86 ? 7.481 -5.422 -5.668 1.00 95.69 86 LEU A O 1
ATOM 675 N N . LYS A 1 87 ? 8.795 -3.653 -5.271 1.00 95.00 87 LYS A N 1
ATOM 676 C CA . LYS A 1 87 ? 9.171 -4.039 -3.906 1.00 95.00 87 LYS A CA 1
ATOM 677 C C . LYS A 1 87 ? 7.965 -4.098 -2.964 1.00 95.00 87 LYS A C 1
ATOM 679 O O . LYS A 1 87 ? 7.784 -5.093 -2.273 1.00 95.00 87 LYS A O 1
ATOM 684 N N . ILE A 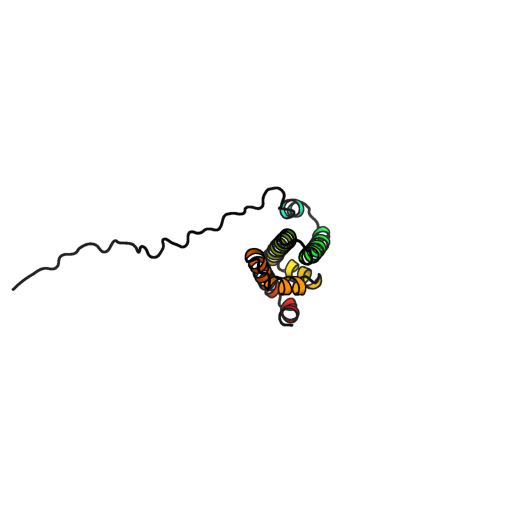1 88 ? 7.121 -3.068 -2.980 1.00 97.00 88 ILE A N 1
ATOM 685 C CA . ILE A 1 88 ? 5.885 -2.992 -2.188 1.00 97.00 88 ILE A CA 1
ATOM 686 C C . ILE A 1 88 ? 4.911 -4.104 -2.592 1.00 97.00 88 ILE A C 1
ATOM 688 O O . ILE A 1 88 ? 4.357 -4.778 -1.727 1.00 97.00 88 ILE A O 1
ATOM 692 N N . ALA A 1 89 ? 4.740 -4.342 -3.895 1.00 97.31 89 ALA A N 1
ATOM 693 C CA . ALA A 1 89 ? 3.893 -5.427 -4.385 1.00 97.31 89 ALA A CA 1
ATOM 694 C C . ALA A 1 89 ? 4.392 -6.805 -3.927 1.00 97.31 89 ALA A C 1
ATOM 696 O O . ALA A 1 89 ? 3.617 -7.594 -3.393 1.00 97.31 89 ALA A O 1
ATOM 697 N N . ARG A 1 90 ? 5.700 -7.071 -4.051 1.00 96.06 90 ARG A N 1
ATOM 698 C CA . ARG A 1 90 ? 6.331 -8.320 -3.586 1.00 96.06 90 ARG A CA 1
ATOM 699 C C . ARG A 1 90 ? 6.252 -8.519 -2.075 1.00 96.06 90 ARG A C 1
ATOM 701 O O . ARG A 1 90 ? 6.281 -9.658 -1.626 1.00 96.06 90 ARG A O 1
ATOM 708 N N . ALA A 1 91 ? 6.150 -7.439 -1.306 1.00 96.69 91 ALA A N 1
ATOM 709 C CA . ALA A 1 91 ? 5.915 -7.506 0.131 1.00 96.69 91 ALA A CA 1
ATOM 710 C C . ALA A 1 91 ? 4.459 -7.853 0.497 1.00 96.69 91 ALA A C 1
ATOM 712 O O . ALA A 1 91 ? 4.163 -8.001 1.675 1.00 96.69 91 ALA A O 1
ATOM 713 N N . GLY A 1 92 ? 3.558 -7.998 -0.481 1.00 97.31 92 GLY A N 1
ATOM 714 C CA . GLY A 1 92 ? 2.175 -8.421 -0.252 1.00 97.31 92 GLY A CA 1
ATOM 715 C C . GLY A 1 92 ? 1.186 -7.281 -0.010 1.00 97.31 92 GLY A C 1
ATOM 716 O O . GLY A 1 92 ? 0.053 -7.543 0.370 1.00 97.31 92 GLY A O 1
ATOM 717 N N . ALA A 1 93 ? 1.563 -6.023 -0.263 1.00 98.12 93 ALA A N 1
ATOM 718 C CA . ALA A 1 93 ? 0.712 -4.871 0.050 1.00 98.12 93 ALA A CA 1
ATOM 719 C C . ALA A 1 93 ? -0.584 -4.779 -0.781 1.00 98.12 93 ALA A C 1
ATOM 721 O O . ALA A 1 93 ? -1.532 -4.128 -0.354 1.00 98.12 93 ALA A O 1
ATOM 722 N N . ILE A 1 94 ? -0.636 -5.387 -1.975 1.00 98.12 94 ILE A N 1
ATOM 723 C CA . ILE A 1 94 ? -1.737 -5.178 -2.936 1.00 98.12 94 ILE A CA 1
ATOM 724 C C . ILE A 1 94 ? -3.088 -5.634 -2.366 1.00 98.12 94 ILE A C 1
ATOM 726 O O . ILE A 1 94 ? -4.050 -4.873 -2.423 1.00 98.12 94 ILE A O 1
ATOM 730 N N . MET A 1 95 ? -3.163 -6.837 -1.790 1.00 97.44 95 MET A N 1
ATOM 731 C CA . MET A 1 95 ? -4.429 -7.389 -1.288 1.00 97.44 95 MET A CA 1
ATOM 732 C C . MET A 1 95 ? -4.990 -6.593 -0.094 1.00 97.44 95 MET A C 1
ATOM 734 O O . MET A 1 95 ? -6.163 -6.213 -0.154 1.00 97.44 95 MET A O 1
ATOM 738 N N . PRO A 1 96 ? -4.192 -6.249 0.943 1.00 98.12 96 PRO A N 1
ATOM 739 C CA . PRO A 1 96 ? -4.644 -5.352 2.003 1.00 98.12 96 PRO A CA 1
ATOM 740 C C . PRO A 1 96 ? -5.148 -4.009 1.467 1.00 98.12 96 PRO A C 1
ATOM 742 O O . PRO A 1 96 ? -6.262 -3.615 1.806 1.00 98.12 96 PRO A O 1
ATOM 745 N N . LEU A 1 97 ? -4.400 -3.353 0.569 1.00 98.25 97 LEU A N 1
ATOM 746 C CA . LEU A 1 97 ? -4.814 -2.074 -0.024 1.00 98.25 97 LEU A CA 1
ATOM 747 C C . LEU A 1 97 ? -6.158 -2.195 -0.759 1.00 98.25 97 LEU A C 1
ATOM 749 O O . LEU A 1 97 ? -7.047 -1.380 -0.537 1.00 98.25 97 LEU A O 1
ATOM 753 N N . ILE A 1 98 ? -6.344 -3.224 -1.594 1.00 97.44 98 ILE A N 1
ATOM 754 C CA . ILE A 1 98 ? -7.608 -3.447 -2.316 1.00 97.44 98 ILE A CA 1
ATOM 755 C C . ILE A 1 98 ? -8.771 -3.664 -1.341 1.00 97.44 98 ILE A C 1
ATOM 757 O O . ILE A 1 98 ? -9.858 -3.127 -1.556 1.00 97.44 98 ILE A O 1
ATOM 761 N N . SER A 1 99 ? -8.553 -4.397 -0.245 1.00 96.81 99 SER A N 1
ATOM 762 C CA . SER A 1 99 ? -9.596 -4.630 0.760 1.00 96.81 99 SER A CA 1
ATOM 763 C C . SER A 1 99 ? -10.069 -3.325 1.418 1.00 96.81 99 SER A C 1
ATOM 765 O O . SER A 1 99 ? -11.273 -3.115 1.604 1.00 96.81 99 SER A O 1
ATOM 767 N N . LEU A 1 100 ? -9.137 -2.406 1.688 1.00 97.69 100 LEU A N 1
ATOM 768 C CA . LEU A 1 100 ? -9.401 -1.144 2.377 1.00 97.69 100 LEU A CA 1
ATOM 769 C C . LEU A 1 100 ? -10.063 -0.087 1.484 1.00 97.69 100 LEU A C 1
ATOM 771 O O . LEU A 1 100 ? -10.716 0.815 2.007 1.00 97.69 100 LEU A O 1
ATOM 775 N N . ILE A 1 101 ? -10.061 -0.260 0.155 1.00 96.50 101 ILE A N 1
ATOM 776 C CA . ILE A 1 101 ? -10.870 0.569 -0.761 1.00 96.50 101 ILE A CA 1
ATOM 777 C C . ILE A 1 101 ? -12.368 0.483 -0.412 1.00 96.50 101 ILE A C 1
ATOM 779 O O . ILE A 1 101 ? -13.120 1.417 -0.678 1.00 96.50 101 ILE A O 1
ATOM 783 N N . SER A 1 102 ? -12.825 -0.601 0.221 1.00 95.19 102 SER A N 1
ATOM 784 C CA . SER A 1 102 ? -14.217 -0.741 0.677 1.00 95.19 102 SER A CA 1
ATOM 785 C C . SER A 1 102 ? -14.518 -0.073 2.031 1.00 95.19 102 SER A C 1
ATOM 787 O O . SER A 1 102 ? -15.661 -0.115 2.492 1.00 95.19 102 SER A O 1
ATOM 789 N N . SER A 1 103 ? -13.521 0.554 2.666 1.00 96.88 103 SER A N 1
ATOM 790 C CA . SER A 1 103 ? -13.674 1.242 3.949 1.00 96.88 103 SER A CA 1
ATOM 791 C C . SER A 1 103 ? -14.695 2.380 3.877 1.00 96.88 103 SER A C 1
ATOM 793 O O . SER A 1 103 ? -14.826 3.079 2.873 1.00 96.88 103 SER A O 1
ATOM 795 N N . THR A 1 104 ? -15.402 2.609 4.985 1.00 96.88 104 THR A N 1
ATOM 796 C CA . THR A 1 104 ? -16.295 3.766 5.143 1.00 96.88 104 THR A CA 1
ATOM 797 C C . THR A 1 104 ? -15.537 5.066 5.409 1.00 96.88 104 THR A C 1
ATOM 799 O O . THR A 1 104 ? -16.132 6.142 5.354 1.00 96.88 104 THR A O 1
ATOM 802 N N . ASP A 1 105 ? -14.244 4.988 5.737 1.00 98.00 105 ASP A N 1
ATOM 803 C CA . ASP A 1 105 ? -13.409 6.171 5.897 1.00 98.00 105 ASP A CA 1
ATOM 804 C C . ASP A 1 105 ? -12.904 6.667 4.534 1.00 98.00 105 ASP A C 1
ATOM 806 O O . ASP A 1 105 ? -12.097 6.019 3.868 1.00 98.00 105 ASP A O 1
ATOM 810 N N . LEU A 1 106 ? -13.372 7.853 4.139 1.00 97.38 106 LEU A N 1
ATOM 811 C CA . LEU A 1 106 ? -13.094 8.433 2.823 1.00 97.38 106 LEU A CA 1
ATOM 812 C C . LEU A 1 106 ? -11.614 8.755 2.591 1.00 97.38 106 LEU A C 1
ATOM 814 O O . LEU A 1 106 ? -11.150 8.689 1.458 1.00 97.38 106 LEU A O 1
ATOM 818 N N . GLN A 1 107 ? -10.876 9.132 3.636 1.00 96.44 107 GLN A N 1
ATOM 819 C CA . GLN A 1 107 ? -9.466 9.495 3.493 1.00 96.44 107 GLN A CA 1
ATOM 820 C C . GLN A 1 107 ? -8.601 8.243 3.354 1.00 96.44 107 GLN A C 1
ATOM 822 O O . GLN A 1 107 ? -7.686 8.224 2.535 1.00 96.44 107 GLN A O 1
ATOM 827 N N . LEU A 1 108 ? -8.916 7.194 4.122 1.00 97.56 108 LEU A N 1
ATOM 828 C CA . LEU A 1 108 ? -8.290 5.884 3.963 1.00 97.56 108 LEU A CA 1
ATOM 829 C C . LEU A 1 108 ? -8.523 5.361 2.540 1.00 97.56 108 LEU A C 1
ATOM 831 O O . LEU A 1 108 ? -7.559 5.139 1.815 1.00 97.56 108 LEU A O 1
ATOM 835 N N . GLN A 1 109 ? -9.784 5.333 2.095 1.00 98.19 109 GLN A N 1
ATOM 836 C CA . GLN A 1 109 ? -10.147 4.928 0.735 1.00 98.19 109 GLN A CA 1
ATOM 837 C C . GLN A 1 109 ? -9.386 5.727 -0.339 1.00 98.19 109 GLN A C 1
ATOM 839 O O . GLN A 1 109 ? -8.876 5.144 -1.295 1.00 98.19 109 GLN A O 1
ATOM 844 N N . GLU A 1 110 ? -9.270 7.053 -0.200 1.00 98.06 110 GLU A N 1
ATOM 845 C CA . GLU A 1 110 ? -8.500 7.891 -1.130 1.00 98.06 110 GLU A CA 1
ATOM 846 C C . GLU A 1 110 ? -7.017 7.483 -1.176 1.00 98.06 110 GLU A C 1
ATOM 848 O O . GLU A 1 110 ? -6.417 7.392 -2.257 1.00 98.06 110 GLU A O 1
ATOM 853 N N . TYR A 1 111 ? -6.412 7.237 -0.011 1.00 98.00 111 TYR A N 1
ATOM 854 C CA . TYR A 1 111 ? -5.017 6.819 0.088 1.00 98.00 111 TYR A CA 1
ATOM 855 C C . TYR A 1 111 ? -4.798 5.446 -0.538 1.00 98.00 111 TYR A C 1
ATOM 857 O O . TYR A 1 111 ? -3.858 5.310 -1.323 1.00 98.00 111 TYR A O 1
ATOM 865 N N . ASP A 1 112 ? -5.685 4.487 -0.282 1.00 98.12 112 ASP A N 1
ATOM 866 C CA . ASP A 1 112 ? -5.607 3.133 -0.832 1.00 98.12 112 ASP A CA 1
ATOM 867 C C . ASP A 1 112 ? -5.779 3.122 -2.353 1.00 98.12 112 ASP A C 1
ATOM 869 O O . ASP A 1 112 ? -4.939 2.570 -3.067 1.00 98.12 112 ASP A O 1
ATOM 873 N N . VAL A 1 113 ? -6.794 3.816 -2.884 1.00 98.31 113 VAL A N 1
ATOM 874 C CA . VAL A 1 113 ? -7.005 3.940 -4.338 1.00 98.31 113 VAL A CA 1
ATOM 875 C C . VAL A 1 113 ? -5.784 4.570 -5.006 1.00 98.31 113 VAL A C 1
ATOM 877 O O . VAL A 1 113 ? -5.306 4.086 -6.034 1.00 98.31 113 VAL A O 1
ATOM 880 N N . THR A 1 114 ? -5.236 5.635 -4.417 1.00 98.12 114 THR A N 1
ATOM 881 C CA . THR A 1 114 ? -4.061 6.307 -4.985 1.00 98.12 114 THR A CA 1
ATOM 882 C C . THR A 1 114 ? -2.799 5.449 -4.862 1.00 98.12 114 THR A C 1
ATOM 884 O O . THR A 1 114 ? -1.943 5.481 -5.749 1.00 98.12 114 THR A O 1
ATOM 887 N N . ALA A 1 115 ? -2.656 4.671 -3.787 1.00 98.25 115 ALA A N 1
ATOM 888 C CA . ALA A 1 115 ? -1.563 3.720 -3.629 1.00 98.25 115 ALA A CA 1
ATOM 889 C C . ALA A 1 115 ? -1.623 2.638 -4.715 1.00 98.25 115 ALA A C 1
ATOM 891 O O . ALA A 1 115 ? -0.638 2.459 -5.432 1.00 98.25 115 ALA A O 1
ATOM 892 N N . VAL A 1 116 ? -2.779 1.995 -4.912 1.00 98.38 116 VAL A N 1
ATOM 893 C CA . VAL A 1 116 ? -2.986 0.986 -5.966 1.00 98.38 116 VAL A CA 1
ATOM 894 C C . VAL A 1 116 ? -2.738 1.581 -7.354 1.00 98.38 116 VAL A C 1
ATOM 896 O O . VAL A 1 116 ? -2.015 0.984 -8.154 1.00 98.38 116 VAL A O 1
ATOM 899 N N . LEU A 1 117 ? -3.228 2.797 -7.624 1.00 98.19 117 LEU A N 1
ATOM 900 C CA . LEU A 1 117 ? -2.940 3.511 -8.871 1.00 98.19 117 LEU A CA 1
ATOM 901 C C . LEU A 1 117 ? -1.429 3.669 -9.089 1.00 98.19 117 LEU A C 1
ATOM 903 O O . LEU A 1 117 ? -0.929 3.333 -10.161 1.00 98.19 117 LEU A O 1
ATOM 907 N N . ASN A 1 118 ? -0.682 4.126 -8.080 1.00 98.38 118 ASN A N 1
ATOM 908 C CA . ASN A 1 118 ? 0.769 4.292 -8.189 1.00 98.38 118 ASN A CA 1
ATOM 909 C C . ASN A 1 118 ? 1.502 2.955 -8.386 1.00 98.38 118 ASN A C 1
ATOM 911 O O . ASN A 1 118 ? 2.479 2.903 -9.135 1.00 98.38 118 ASN A O 1
ATOM 915 N N . LEU A 1 119 ? 1.039 1.878 -7.744 1.00 98.19 119 LEU A N 1
ATOM 916 C CA . LEU A 1 119 ? 1.589 0.532 -7.918 1.00 98.19 119 LEU A CA 1
ATOM 917 C C . LEU A 1 119 ? 1.325 -0.018 -9.325 1.00 98.19 119 LEU A C 1
ATOM 919 O O . LEU A 1 119 ? 2.206 -0.675 -9.876 1.00 98.19 119 LEU A O 1
ATOM 923 N N . SER A 1 120 ? 0.176 0.304 -9.927 1.00 97.81 120 SER A N 1
ATOM 924 C CA . SER A 1 120 ? -0.203 -0.123 -11.285 1.00 97.81 120 SER A CA 1
ATOM 925 C C . SER A 1 120 ? 0.662 0.478 -12.401 1.00 97.81 120 SER A C 1
ATOM 927 O O . SER A 1 120 ? 0.658 -0.007 -13.533 1.00 97.81 120 SER A O 1
ATOM 929 N N . LEU A 1 121 ? 1.447 1.515 -12.083 1.00 97.31 121 LEU A N 1
ATOM 930 C CA . LEU A 1 121 ? 2.427 2.106 -12.997 1.00 97.31 121 LEU A CA 1
ATOM 931 C C . LEU A 1 121 ? 3.673 1.217 -13.196 1.00 97.31 121 LEU A C 1
ATOM 933 O O . LEU A 1 121 ? 4.604 1.630 -13.886 1.00 97.31 121 LEU A O 1
ATOM 937 N N . CYS A 1 122 ? 3.741 0.057 -12.537 1.00 97.25 122 CYS A N 1
ATOM 938 C CA . CYS A 1 122 ? 4.711 -1.009 -12.780 1.00 97.25 122 CYS A CA 1
ATOM 939 C C . CYS A 1 122 ? 3.992 -2.132 -13.534 1.00 97.25 122 CYS A C 1
ATOM 941 O O . CYS A 1 122 ? 2.998 -2.656 -13.028 1.00 97.25 122 CYS A O 1
ATOM 943 N N . ASP A 1 123 ? 4.467 -2.502 -14.723 1.00 97.19 123 ASP A N 1
ATOM 944 C CA . ASP A 1 123 ? 3.782 -3.491 -15.565 1.00 97.19 123 ASP A CA 1
ATOM 945 C C . ASP A 1 123 ? 3.701 -4.863 -14.884 1.00 97.19 123 ASP A C 1
ATOM 947 O O . ASP A 1 123 ? 2.669 -5.525 -14.945 1.00 97.19 123 ASP A O 1
ATOM 951 N N . GLU A 1 124 ? 4.741 -5.235 -14.143 1.00 96.50 124 GLU A N 1
ATOM 952 C CA . GLU A 1 124 ? 4.829 -6.469 -13.362 1.00 96.50 124 GLU A CA 1
ATOM 953 C C . GLU A 1 124 ? 3.781 -6.559 -12.245 1.00 96.50 124 GLU A C 1
ATOM 955 O O . GLU A 1 124 ? 3.456 -7.654 -11.796 1.00 96.50 124 GLU A O 1
ATOM 960 N N . ASN A 1 125 ? 3.235 -5.426 -11.793 1.00 97.12 125 ASN A N 1
ATOM 961 C CA . ASN A 1 125 ? 2.191 -5.411 -10.771 1.00 97.12 125 ASN A CA 1
ATOM 962 C C . ASN A 1 125 ? 0.787 -5.572 -11.367 1.00 97.12 125 ASN A C 1
ATOM 964 O O . ASN A 1 125 ? -0.153 -5.835 -10.622 1.00 97.12 125 ASN A O 1
ATOM 968 N N . LYS A 1 126 ? 0.608 -5.384 -12.683 1.00 94.44 126 LYS A N 1
ATOM 969 C CA . LYS A 1 126 ? -0.726 -5.317 -13.301 1.00 94.44 126 LYS A CA 1
ATOM 970 C C . LYS A 1 126 ? -1.501 -6.621 -13.177 1.00 94.44 126 LYS A C 1
ATOM 972 O O . LYS A 1 126 ? -2.698 -6.563 -12.928 1.00 94.44 126 LYS A O 1
ATOM 977 N N . GLU A 1 127 ? -0.830 -7.763 -13.324 1.00 93.81 127 GLU A N 1
ATOM 978 C CA . GLU A 1 127 ? -1.465 -9.077 -13.158 1.00 93.81 127 GLU A CA 1
ATOM 979 C C . GLU A 1 127 ? -1.998 -9.251 -11.731 1.00 93.81 127 GLU A C 1
ATOM 981 O O . GLU A 1 127 ? -3.159 -9.596 -11.562 1.00 93.81 127 GLU A O 1
ATOM 986 N N . LEU A 1 128 ? -1.199 -8.889 -10.720 1.00 93.81 128 LEU A N 1
ATOM 987 C CA . LEU A 1 128 ? -1.590 -8.970 -9.305 1.00 93.81 128 LEU A CA 1
ATOM 988 C C . LEU A 1 128 ? -2.721 -8.005 -8.918 1.00 93.81 128 LEU A C 1
ATOM 990 O O . LEU A 1 128 ? -3.411 -8.238 -7.935 1.00 93.81 128 LEU A O 1
ATOM 994 N N . ILE A 1 129 ? -2.866 -6.884 -9.630 1.00 94.50 129 ILE A N 1
ATOM 995 C CA . ILE A 1 129 ? -3.914 -5.882 -9.368 1.00 94.50 129 ILE A CA 1
ATOM 996 C C . ILE A 1 129 ? -5.227 -6.244 -10.079 1.00 94.50 129 ILE A C 1
ATOM 998 O O . ILE A 1 129 ? -6.291 -5.805 -9.651 1.00 94.50 129 ILE A O 1
ATOM 1002 N N . ALA A 1 130 ? -5.153 -6.978 -11.190 1.00 91.12 130 ALA A N 1
ATOM 1003 C CA . ALA A 1 130 ? -6.316 -7.346 -11.995 1.00 91.12 130 ALA A CA 1
ATOM 1004 C C . ALA A 1 130 ? -7.013 -8.638 -11.531 1.00 91.12 130 ALA A C 1
ATOM 1006 O O . ALA A 1 130 ? -8.100 -8.928 -12.035 1.00 91.12 130 ALA A O 1
ATOM 1007 N N . GLU A 1 131 ? -6.378 -9.404 -10.639 1.00 74.44 131 GLU A N 1
ATOM 1008 C CA . GLU A 1 131 ? -6.922 -10.616 -10.005 1.00 74.44 131 GLU A CA 1
ATOM 1009 C C . GLU A 1 131 ? -7.985 -10.288 -8.945 1.00 74.44 131 GLU A C 1
ATOM 1011 O O . GLU A 1 131 ? -9.052 -10.947 -8.981 1.00 74.44 131 GLU A O 1
#

Sequence (131 aa):
MGRSFTSLRINEPSSAFSDCNNDRSGEFPTTSQCRWLLIACASDNYNSDELVQQLVSDLESNSIDVQKQAAMEIRLLAKNKPENRLKIARAGAIMPLISLISSTDLQLQEYDVTAVLNLSLCDENKELIAE

pLDDT: mean 78.52, std 23.17, range [36.81, 98.38]

Radius of gyration: 22.93 Å; chains: 1; bounding box: 56×68×54 Å

Organism: Solanum bulbocastanum (NCBI:txid147425)

Secondary structure (DSSP, 8-state):
--------------GGGSS--------PPPTTT-HHHHHHTS--HHHHHHHHHHHHHHHTSS-HHHHHHHHHHHHHHHHH-HHHHHHHHHTT-HHHHHHHTT-S-HHHHHHHHHHHHHHHTSGGGHHHHH-

Foldseek 3Di:
DYDDDDDDDPDDPDPPPDPPPPPCPPPPDDPVLPPVVVVVPDDDPVVLLVLLLVLLVQLVDPDPVSVLSSLQVLLVQLQPDVVSLVSSVVSVNQVSLVVQCPPPDPSSVVSSVSSLVSSVVHVVCVVVNVD